Protein AF-A0A442DZ43-F1 (afdb_monomer)

Solvent-accessible surface area (backbone atoms only — not comparable to full-atom values): 4622 Å² total; per-residue (Å²): 115,49,75,54,79,93,52,64,49,38,37,34,45,59,53,89,86,46,55,84,94,66,54,51,76,41,83,43,64,44,29,48,87,53,76,71,42,45,82,79,38,88,58,63,74,60,71,79,56,79,65,51,55,52,54,52,50,51,50,29,51,54,35,41,74,71,73,41,92,50,87,69,91,131

Secondary structure (DSSP, 8-state):
-B--STTTTEEEE--TTS-TTT-S-EEEE--TTSTTGGGT-SSTTPPPPHHHHHHHHHHHHHHHHTTS------

pLDDT: mean 93.76, std 5.82, range [56.47, 98.0]

Mean predicted aligned error: 3.52 Å

Nearest PDB structures (foldseek):
  4fb5-assembly1_A  TM=9.663E-01  e=8.418E-08  Rhizobium etli CFN 42
  6a3i-assembly1_C  TM=9.168E-01  e=1.673E-03  Pseudarthrobacter phenanthrenivorans Sphe3
  6a3i-assembly1_A  TM=9.104E-01  e=2.171E-03  Pseudarthrobacter phenanthrenivorans Sphe3
  6a3j-assembly1_D  TM=9.138E-01  e=2.171E-03  Pseudarthrobacter phenanthrenivorans Sphe3
  6a3j-assembly1_C  TM=9.109E-01  e=2.817E-03  Pseudarthrobacter phenanthrenivorans Sphe3

Sequence (74 aa):
ILYDQERMNEFQLYLTSDRPTEQGYRTILVAPHHKPYDAFLPAPGHGLGFNDLKIIECRELLTRLAGKPARIID

Foldseek 3Di:
DADDPVPNQWGWDFDPPDDPVPTDTDIDGHAVVNPPVCVPDHGTPDDDDPVVVVVLVVVQVVCVVVVHDGDDDD

Structure (mmCIF, N/CA/C/O backbone):
data_AF-A0A442DZ43-F1
#
_entry.id   AF-A0A442DZ43-F1
#
loop_
_atom_site.group_PDB
_atom_site.id
_atom_site.type_symbol
_atom_site.label_atom_id
_atom_site.label_alt_id
_atom_site.label_comp_id
_atom_site.label_asym_id
_atom_site.label_entity_id
_atom_site.label_seq_id
_atom_site.pdbx_PDB_ins_code
_atom_site.Cartn_x
_atom_site.Cartn_y
_atom_site.Cartn_z
_atom_site.occupancy
_atom_site.B_iso_or_equiv
_atom_site.auth_seq_id
_atom_site.auth_comp_id
_atom_site.auth_asym_id
_atom_site.auth_atom_id
_atom_site.pdbx_PDB_model_num
ATOM 1 N N . ILE A 1 1 ? 7.300 -8.756 -6.087 1.00 89.81 1 ILE A N 1
ATOM 2 C CA . ILE A 1 1 ? 6.807 -7.406 -5.722 1.00 89.81 1 ILE A CA 1
ATOM 3 C C . ILE A 1 1 ? 7.979 -6.672 -5.097 1.00 89.81 1 ILE A C 1
ATOM 5 O O . ILE A 1 1 ? 8.674 -7.290 -4.300 1.00 89.81 1 ILE A O 1
ATOM 9 N N . LEU A 1 2 ? 8.217 -5.421 -5.484 1.00 94.56 2 LEU A N 1
ATOM 10 C CA . LEU A 1 2 ? 9.212 -4.539 -4.870 1.00 94.56 2 LEU A CA 1
ATOM 11 C C . LEU A 1 2 ? 8.487 -3.308 -4.312 1.00 94.56 2 LEU A C 1
ATOM 13 O O . LEU A 1 2 ? 7.649 -2.727 -4.999 1.00 94.56 2 LEU A O 1
ATOM 17 N N . TYR A 1 3 ? 8.795 -2.950 -3.070 1.00 94.00 3 TYR A N 1
ATOM 18 C CA . TYR A 1 3 ? 8.226 -1.814 -2.352 1.00 94.00 3 TYR A CA 1
ATOM 19 C C . TYR A 1 3 ? 9.285 -1.231 -1.416 1.00 94.00 3 TYR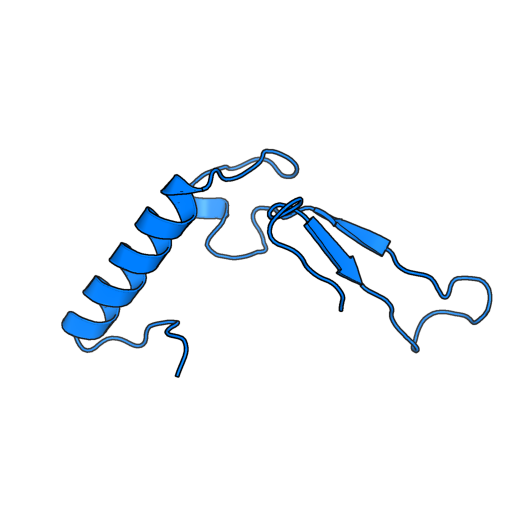 A C 1
ATOM 21 O O . TYR A 1 3 ? 10.021 -1.986 -0.778 1.00 94.00 3 TYR A O 1
ATOM 29 N N . ASP A 1 4 ? 9.316 0.093 -1.313 1.00 92.94 4 ASP A N 1
ATOM 30 C CA . ASP A 1 4 ? 10.113 0.843 -0.352 1.00 92.94 4 ASP A CA 1
ATOM 31 C C . ASP A 1 4 ? 9.287 2.013 0.208 1.00 92.94 4 ASP A C 1
ATOM 33 O O . ASP A 1 4 ? 8.268 2.413 -0.360 1.00 92.94 4 ASP A O 1
ATOM 37 N N . GLN A 1 5 ? 9.702 2.548 1.359 1.00 91.19 5 GLN A N 1
ATOM 38 C CA . GLN A 1 5 ? 9.002 3.675 1.980 1.00 91.19 5 GLN A CA 1
ATOM 39 C C . GLN A 1 5 ? 9.456 5.047 1.458 1.00 91.19 5 GLN A C 1
ATOM 41 O O . GLN A 1 5 ? 8.824 6.045 1.795 1.00 91.19 5 GLN A O 1
ATOM 46 N N . GLU A 1 6 ? 10.485 5.125 0.606 1.00 91.19 6 GLU A N 1
ATOM 47 C CA . GLU A 1 6 ? 10.842 6.385 -0.063 1.00 91.19 6 GLU A CA 1
ATOM 48 C C . GLU A 1 6 ? 9.780 6.755 -1.108 1.00 91.19 6 GLU A C 1
ATOM 50 O O . GLU A 1 6 ? 9.416 7.923 -1.255 1.00 91.19 6 GLU A O 1
ATOM 55 N N . ARG A 1 7 ? 9.208 5.745 -1.776 1.00 91.94 7 ARG A N 1
ATOM 56 C CA . ARG A 1 7 ? 8.083 5.856 -2.712 1.00 91.94 7 ARG A CA 1
ATOM 57 C C . ARG A 1 7 ? 6.848 5.128 -2.185 1.00 91.94 7 ARG A C 1
ATOM 59 O O . ARG A 1 7 ? 6.193 4.384 -2.905 1.00 91.94 7 ARG A O 1
ATOM 66 N N . MET A 1 8 ? 6.466 5.402 -0.936 1.00 92.19 8 MET A N 1
ATOM 67 C CA . MET A 1 8 ? 5.416 4.658 -0.216 1.00 92.19 8 MET A CA 1
ATOM 68 C C . MET A 1 8 ? 4.022 4.618 -0.873 1.00 92.19 8 MET A C 1
ATOM 70 O O . MET A 1 8 ? 3.180 3.822 -0.463 1.00 92.19 8 MET A O 1
ATOM 74 N N . ASN A 1 9 ? 3.762 5.474 -1.865 1.00 93.81 9 ASN A N 1
ATOM 75 C CA . ASN A 1 9 ? 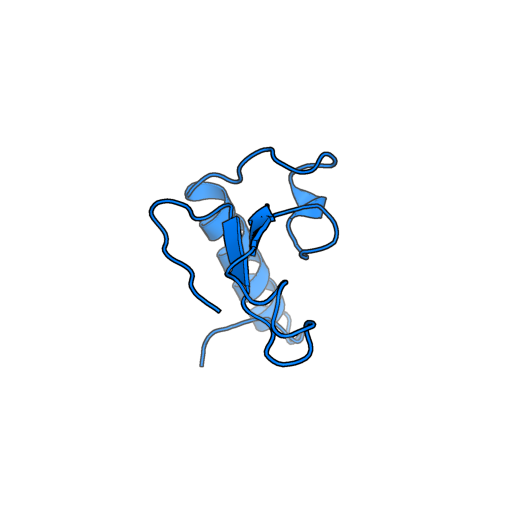2.497 5.546 -2.601 1.00 93.81 9 ASN A CA 1
ATOM 76 C C . ASN A 1 9 ? 2.501 4.749 -3.914 1.00 93.81 9 ASN A C 1
ATOM 78 O O . ASN A 1 9 ? 1.575 4.872 -4.719 1.00 93.81 9 ASN A O 1
ATOM 82 N N . GLU A 1 10 ? 3.515 3.919 -4.136 1.00 94.56 10 GLU A N 1
ATOM 83 C CA . GLU A 1 10 ? 3.592 3.017 -5.275 1.00 94.56 10 GLU A CA 1
ATOM 84 C C . GLU A 1 10 ? 4.356 1.734 -4.933 1.00 94.56 10 GLU A C 1
ATOM 86 O O . GLU A 1 10 ? 5.100 1.657 -3.959 1.00 94.56 10 GLU A O 1
ATOM 91 N N . PHE A 1 11 ? 4.165 0.703 -5.748 1.00 94.69 11 PHE A N 1
ATOM 92 C CA . PHE A 1 11 ? 4.962 -0.518 -5.705 1.00 94.69 11 PHE A CA 1
ATOM 93 C C . PHE A 1 11 ? 5.185 -1.047 -7.120 1.00 94.69 11 PHE A C 1
ATOM 95 O O . PHE A 1 11 ? 4.451 -0.721 -8.052 1.00 94.69 11 PHE A O 1
ATOM 102 N N . GLN A 1 12 ? 6.199 -1.888 -7.287 1.00 96.94 12 GLN A N 1
ATOM 103 C CA . GLN A 1 12 ? 6.535 -2.502 -8.565 1.00 96.94 12 GLN A CA 1
ATOM 104 C C . GLN A 1 12 ? 6.082 -3.963 -8.592 1.00 96.94 12 GLN A C 1
ATOM 106 O O . GLN A 1 12 ? 6.454 -4.780 -7.737 1.00 96.94 12 GLN A O 1
ATOM 111 N N . LEU A 1 13 ? 5.292 -4.309 -9.606 1.00 96.81 13 LEU A N 1
ATOM 112 C CA . LEU A 1 13 ? 4.770 -5.653 -9.826 1.00 96.81 13 LEU A CA 1
ATOM 113 C C . LEU A 1 13 ? 5.383 -6.262 -11.086 1.00 96.81 13 LEU A C 1
ATOM 115 O O . LEU A 1 13 ? 5.288 -5.690 -12.166 1.00 96.81 13 LEU A O 1
ATOM 119 N N . TYR A 1 14 ? 5.962 -7.449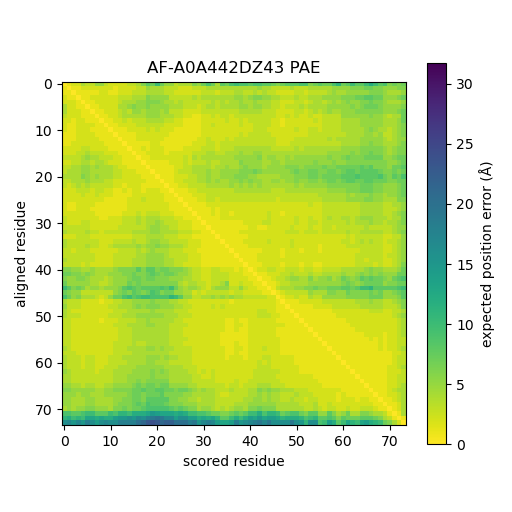 -10.942 1.00 97.19 14 TYR A N 1
ATOM 120 C CA . TYR A 1 14 ? 6.388 -8.294 -12.053 1.00 97.19 14 TYR A CA 1
ATOM 121 C C . TYR A 1 14 ? 5.536 -9.562 -12.038 1.00 97.19 14 TYR A C 1
ATOM 123 O O . TYR A 1 14 ? 5.428 -10.199 -10.985 1.00 97.19 14 TYR A O 1
ATOM 131 N N . LEU A 1 15 ? 4.943 -9.926 -13.178 1.00 97.31 15 LEU A N 1
ATOM 132 C CA . LEU A 1 15 ? 4.153 -11.148 -13.323 1.00 97.31 15 LEU A CA 1
ATOM 133 C C . LEU A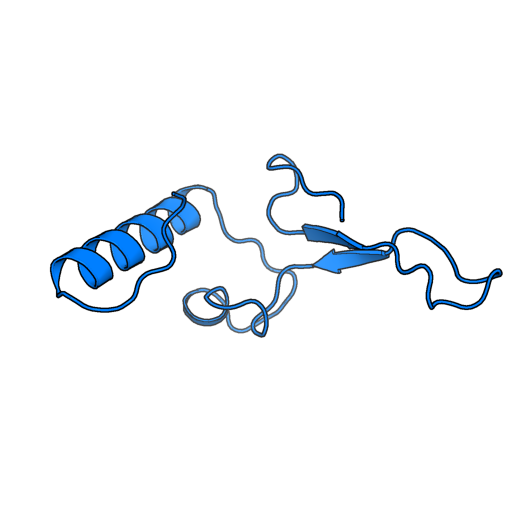 1 15 ? 4.806 -12.076 -14.350 1.00 97.31 15 LEU A C 1
ATOM 135 O O . LEU A 1 15 ? 4.956 -11.733 -15.518 1.00 97.31 15 LEU A O 1
ATOM 139 N N . THR A 1 16 ? 5.143 -13.294 -13.929 1.00 96.38 16 THR A N 1
ATOM 140 C CA . THR A 1 16 ? 5.687 -14.337 -14.819 1.00 96.38 16 THR A CA 1
ATOM 141 C C . THR A 1 16 ? 4.651 -14.875 -15.804 1.00 96.38 16 THR A C 1
ATOM 143 O O . THR A 1 16 ? 5.015 -15.495 -16.799 1.00 96.38 16 THR A O 1
ATOM 146 N N . SER A 1 17 ? 3.364 -14.640 -15.535 1.00 97.38 17 SER A N 1
ATOM 147 C CA . SER A 1 17 ? 2.249 -14.997 -16.414 1.00 97.38 17 SER A CA 1
ATOM 148 C C . SER A 1 17 ? 2.098 -14.072 -17.624 1.00 97.38 17 SER A C 1
ATOM 150 O O . SER A 1 17 ? 1.328 -14.397 -18.524 1.00 97.38 17 SER A O 1
ATOM 152 N N . ASP A 1 18 ? 2.776 -12.919 -17.644 1.00 97.19 18 ASP A N 1
ATOM 153 C CA . ASP A 1 18 ? 2.767 -12.025 -18.803 1.00 97.19 18 ASP A CA 1
ATOM 154 C C . ASP A 1 18 ? 3.490 -12.682 -19.995 1.00 97.19 18 ASP A C 1
ATOM 156 O O . ASP A 1 18 ? 4.353 -13.555 -19.831 1.00 97.19 18 ASP A O 1
ATOM 160 N N . ARG A 1 19 ? 3.161 -12.245 -21.220 1.00 97.50 19 ARG A N 1
ATOM 161 C CA . ARG A 1 19 ? 3.865 -12.696 -22.432 1.00 97.50 19 ARG A CA 1
ATOM 162 C C . ARG A 1 19 ? 5.365 -12.409 -22.290 1.00 97.50 19 ARG A C 1
ATOM 164 O O . ARG A 1 19 ? 5.701 -11.334 -21.801 1.00 97.50 19 ARG A O 1
ATOM 171 N N . PRO A 1 20 ? 6.276 -13.270 -22.784 1.00 96.19 20 PRO A N 1
ATOM 172 C CA . PRO A 1 20 ? 7.719 -13.042 -22.642 1.00 96.19 20 PRO A CA 1
ATOM 173 C C . PRO A 1 20 ? 8.199 -11.661 -23.118 1.00 96.19 20 PRO A C 1
ATOM 175 O O . PRO A 1 20 ? 9.118 -11.095 -22.542 1.00 96.19 20 PRO A O 1
ATOM 178 N N . THR A 1 21 ? 7.551 -11.086 -24.134 1.00 96.81 21 THR A N 1
ATOM 179 C CA . THR A 1 21 ? 7.859 -9.750 -24.675 1.00 96.81 21 THR A CA 1
ATOM 180 C C . THR A 1 21 ? 7.305 -8.582 -23.852 1.00 96.81 21 THR A C 1
ATOM 182 O O . THR A 1 21 ? 7.613 -7.435 -24.147 1.00 96.81 21 THR A O 1
ATOM 185 N N . GLU A 1 22 ? 6.448 -8.854 -22.871 1.00 95.88 22 GLU A N 1
ATOM 186 C CA . GLU A 1 22 ? 5.793 -7.863 -22.006 1.00 95.88 22 GLU A CA 1
ATOM 187 C C . GLU A 1 22 ? 6.176 -8.026 -20.534 1.00 95.88 22 GLU A C 1
ATOM 189 O O . GLU A 1 22 ? 5.757 -7.234 -19.692 1.00 95.88 22 GLU A O 1
ATOM 194 N N . GLN A 1 23 ? 6.974 -9.048 -20.218 1.00 96.94 23 GLN A N 1
ATOM 195 C CA . GLN A 1 23 ? 7.512 -9.246 -18.885 1.00 96.94 23 GLN A CA 1
ATOM 196 C C . GLN A 1 23 ? 8.390 -8.058 -18.496 1.00 96.94 23 GLN A C 1
ATOM 198 O O . GLN A 1 23 ? 9.368 -7.717 -19.159 1.00 96.94 23 GLN A O 1
ATOM 203 N N . GLY A 1 24 ? 8.046 -7.447 -17.373 1.00 96.56 24 GLY A N 1
ATOM 204 C CA . GLY A 1 24 ? 8.720 -6.278 -16.846 1.00 96.56 24 GLY A CA 1
ATOM 205 C C . GLY A 1 24 ? 8.072 -5.849 -15.542 1.00 96.56 24 GLY A C 1
ATOM 206 O O . GLY A 1 24 ? 6.973 -6.287 -15.194 1.00 96.56 24 GLY A O 1
ATOM 207 N N . TYR A 1 25 ? 8.775 -5.008 -14.793 1.00 96.94 25 TYR A N 1
ATOM 208 C CA . TYR A 1 25 ? 8.173 -4.366 -13.637 1.00 96.94 25 TYR A CA 1
ATOM 209 C C . TYR A 1 25 ? 7.211 -3.276 -14.106 1.00 96.94 25 TYR A C 1
ATOM 211 O O . TYR A 1 25 ? 7.552 -2.447 -14.949 1.00 96.94 25 TYR A O 1
ATOM 219 N N . ARG A 1 26 ? 5.999 -3.298 -13.554 1.00 96.19 26 ARG A N 1
ATOM 220 C CA . ARG A 1 26 ? 4.987 -2.259 -13.725 1.00 96.19 26 ARG A CA 1
ATOM 221 C C . ARG A 1 26 ? 4.838 -1.491 -12.421 1.00 96.19 26 ARG A C 1
ATOM 223 O O . ARG A 1 26 ? 4.578 -2.106 -11.384 1.00 96.19 26 ARG A O 1
ATOM 230 N N . THR A 1 27 ? 4.934 -0.165 -12.497 1.00 95.75 2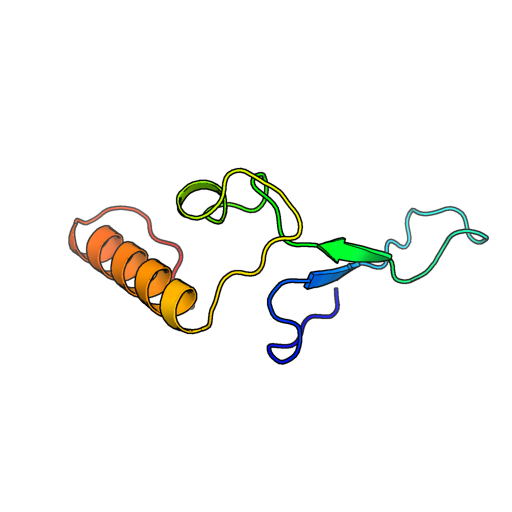7 THR A N 1
ATOM 231 C CA . THR A 1 27 ? 4.598 0.721 -11.380 1.00 95.75 27 THR A CA 1
ATOM 232 C C . THR A 1 27 ? 3.095 0.702 -11.160 1.00 95.75 27 THR A C 1
ATOM 234 O O . THR A 1 27 ? 2.328 1.025 -12.068 1.00 95.75 27 THR A O 1
ATOM 237 N N . ILE A 1 28 ? 2.673 0.370 -9.947 1.00 94.38 28 ILE A N 1
ATOM 238 C CA . ILE A 1 28 ? 1.283 0.442 -9.513 1.0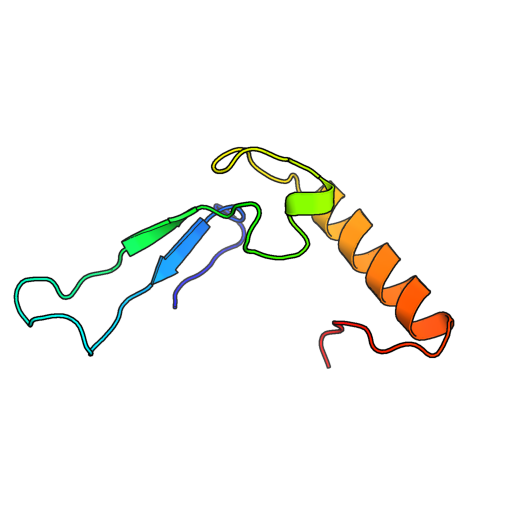0 94.38 28 ILE A CA 1
ATOM 239 C C . ILE A 1 28 ? 1.180 1.549 -8.473 1.00 94.38 28 ILE A C 1
ATOM 241 O O . ILE A 1 28 ? 1.811 1.477 -7.420 1.00 94.38 28 ILE A O 1
ATOM 245 N N . LEU A 1 29 ? 0.386 2.574 -8.778 1.00 94.62 29 LEU A N 1
ATOM 246 C CA . LEU A 1 29 ? 0.080 3.645 -7.834 1.00 94.62 29 LEU A CA 1
ATOM 247 C C . LEU A 1 29 ? -0.987 3.172 -6.846 1.00 94.62 29 LEU A C 1
ATOM 249 O O . LEU A 1 29 ? -1.961 2.513 -7.231 1.00 94.62 29 LEU A O 1
ATOM 253 N N . VAL A 1 30 ? -0.838 3.549 -5.578 1.00 93.25 30 VAL A N 1
ATOM 254 C CA . VAL A 1 30 ? -1.883 3.330 -4.576 1.00 93.25 30 VAL A CA 1
ATOM 255 C C . VAL A 1 30 ? -3.126 4.151 -4.962 1.00 93.25 30 VAL A C 1
ATOM 257 O O . VAL A 1 30 ? -3.056 5.210 -5.589 1.00 93.25 30 VAL A O 1
ATOM 260 N N . ALA A 1 31 ? -4.300 3.588 -4.681 1.00 95.12 31 ALA A N 1
ATOM 261 C CA . ALA A 1 31 ? -5.579 4.016 -5.239 1.00 95.12 31 ALA A CA 1
ATOM 262 C C . ALA A 1 31 ? -6.744 3.474 -4.387 1.00 95.12 31 ALA A C 1
ATOM 264 O O . ALA A 1 31 ? -6.528 2.541 -3.614 1.00 95.12 31 ALA A O 1
ATOM 265 N N . PRO A 1 32 ? -7.993 3.948 -4.563 1.00 95.81 32 PRO A N 1
ATOM 266 C CA . PRO A 1 32 ? -9.134 3.586 -3.701 1.00 95.81 32 PRO A CA 1
ATOM 267 C C . PRO A 1 32 ? -9.493 2.093 -3.576 1.00 95.81 32 PRO A C 1
ATOM 269 O O . PRO A 1 32 ? -10.191 1.696 -2.639 1.00 95.81 32 PRO A O 1
ATOM 272 N N . HIS A 1 33 ? -9.050 1.239 -4.503 1.00 94.62 33 HIS A N 1
ATOM 273 C CA . HIS A 1 33 ? -9.229 -0.214 -4.385 1.00 94.62 33 HIS A CA 1
ATOM 274 C C . HIS A 1 33 ? -8.212 -0.863 -3.426 1.00 94.62 33 HIS A C 1
ATOM 276 O O . HIS A 1 33 ? -8.479 -1.934 -2.883 1.00 94.62 33 HIS A O 1
ATOM 282 N N . HIS A 1 34 ? -7.094 -0.192 -3.140 1.00 93.25 34 HIS A N 1
ATOM 283 C CA . HIS A 1 34 ? -6.107 -0.581 -2.135 1.00 93.25 34 HIS A CA 1
ATOM 284 C C . HIS A 1 34 ? -6.561 -0.123 -0.737 1.00 93.25 34 HIS A C 1
ATOM 286 O O . HIS A 1 34 ? -6.141 0.911 -0.221 1.00 93.25 34 HIS A O 1
ATOM 292 N N . LYS A 1 35 ? -7.474 -0.872 -0.111 1.00 93.38 35 LYS A N 1
ATOM 293 C CA . LYS A 1 35 ? -8.035 -0.513 1.206 1.00 93.38 35 LYS A CA 1
ATOM 294 C C . LYS A 1 35 ? -6.945 -0.475 2.294 1.00 93.38 35 LYS A C 1
ATOM 296 O O . LYS A 1 35 ? -6.232 -1.475 2.423 1.00 93.38 35 LYS A O 1
ATOM 301 N N . PRO A 1 36 ? -6.880 0.564 3.151 1.00 94.19 36 PRO A N 1
ATOM 302 C CA . PRO A 1 36 ? -7.942 1.541 3.429 1.00 94.19 36 PRO A CA 1
ATOM 303 C C . PRO A 1 36 ? -7.741 2.932 2.787 1.00 94.19 36 PRO A C 1
ATOM 305 O O . PRO A 1 36 ? -8.225 3.917 3.336 1.00 94.19 36 PRO A O 1
ATOM 308 N N . TYR A 1 37 ? -7.029 3.050 1.658 1.00 94.94 37 TYR A N 1
ATOM 309 C CA . TYR A 1 37 ? -6.745 4.341 1.003 1.00 94.94 37 TYR A CA 1
ATOM 310 C C . TYR A 1 37 ? -7.997 5.204 0.762 1.00 94.94 37 TYR A C 1
ATOM 312 O O . TYR A 1 37 ? -7.974 6.422 0.925 1.00 94.94 37 TYR A O 1
ATOM 320 N N . ASP A 1 38 ? -9.111 4.571 0.399 1.00 95.69 38 ASP A N 1
ATOM 321 C CA . ASP A 1 38 ? -10.391 5.220 0.110 1.00 95.69 38 ASP A CA 1
ATOM 322 C C . ASP A 1 38 ? -11.001 5.980 1.292 1.00 95.69 38 ASP A C 1
ATOM 324 O O . ASP A 1 38 ? -11.839 6.850 1.079 1.00 95.69 38 ASP A O 1
ATOM 328 N N . ALA A 1 39 ? -10.585 5.676 2.524 1.00 95.94 39 ALA A N 1
ATOM 329 C CA . ALA A 1 39 ? -10.998 6.434 3.701 1.00 95.94 39 ALA A CA 1
ATOM 330 C C . ALA A 1 39 ? -10.334 7.822 3.782 1.00 95.94 39 ALA A C 1
ATOM 332 O O . ALA A 1 39 ? -10.784 8.662 4.558 1.00 95.94 39 ALA A O 1
ATOM 333 N N . PHE A 1 40 ? -9.279 8.057 2.995 1.00 95.38 40 PHE A N 1
ATOM 334 C CA . PHE A 1 40 ? -8.493 9.291 2.992 1.00 95.38 40 PHE A CA 1
ATOM 335 C C . PHE A 1 40 ? -8.721 10.099 1.714 1.00 95.38 40 PHE A C 1
ATOM 337 O O . PHE A 1 40 ? -8.942 11.306 1.779 1.00 95.38 40 PHE A O 1
ATOM 344 N N . LEU A 1 41 ? -8.672 9.444 0.548 1.00 93.31 41 LEU A N 1
ATOM 345 C CA . LEU A 1 41 ? -8.695 10.114 -0.753 1.00 93.31 41 LEU A CA 1
ATOM 346 C C . LEU A 1 41 ? -9.586 9.362 -1.757 1.00 93.31 41 LEU A C 1
ATOM 348 O O . LEU A 1 41 ? -9.429 8.152 -1.941 1.00 93.31 41 LEU A O 1
ATOM 352 N N . PRO A 1 42 ? -10.489 10.061 -2.474 1.00 90.44 42 PRO A N 1
ATOM 353 C CA . PRO A 1 42 ? -11.355 9.426 -3.467 1.00 90.44 42 PRO A CA 1
ATOM 354 C C . PRO A 1 42 ? -10.671 9.221 -4.827 1.00 90.44 42 PRO A C 1
ATOM 356 O O . PRO A 1 42 ? -11.131 8.405 -5.623 1.00 90.44 42 PRO A O 1
ATOM 359 N N . ALA A 1 43 ? -9.593 9.955 -5.117 1.00 90.25 43 ALA A N 1
ATOM 360 C CA . ALA A 1 43 ? -8.909 9.935 -6.409 1.00 90.25 43 ALA A CA 1
ATOM 361 C C . ALA A 1 43 ? -7.590 9.138 -6.343 1.00 90.25 43 ALA A C 1
ATOM 363 O O . ALA A 1 43 ? -6.872 9.252 -5.347 1.00 90.25 43 ALA A O 1
ATOM 364 N N . PRO A 1 44 ? -7.248 8.337 -7.371 1.00 86.94 44 PRO A N 1
ATOM 365 C CA . PRO A 1 44 ? -5.969 7.626 -7.448 1.00 86.94 44 PRO A CA 1
ATOM 366 C C . PRO A 1 44 ? -4.794 8.576 -7.723 1.00 86.94 44 PRO A C 1
ATOM 368 O O . PRO A 1 44 ? -4.982 9.646 -8.296 1.00 86.94 44 PRO A O 1
ATOM 371 N N . GLY A 1 45 ? -3.575 8.166 -7.357 1.00 78.50 45 GLY A N 1
ATOM 372 C CA . GLY A 1 45 ? -2.346 8.912 -7.667 1.00 78.50 45 GLY A CA 1
ATOM 373 C C . GLY A 1 45 ? -2.071 10.126 -6.770 1.00 78.50 45 GLY A C 1
ATOM 374 O O . GLY A 1 45 ? -1.045 10.781 -6.938 1.00 78.50 45 GLY A O 1
ATOM 375 N N . HIS A 1 46 ? -2.941 10.403 -5.797 1.00 88.56 46 HIS A N 1
ATOM 376 C CA . HIS A 1 46 ? -2.661 11.338 -4.712 1.00 88.56 46 HIS A CA 1
ATOM 377 C C . HIS A 1 46 ? -2.000 10.585 -3.553 1.00 88.56 46 HIS A C 1
ATOM 379 O O . HIS A 1 46 ? -2.415 9.492 -3.187 1.00 88.56 46 HIS A O 1
ATOM 385 N N . GLY A 1 47 ? -0.929 11.139 -2.993 1.00 89.06 47 GLY A N 1
ATOM 386 C CA . GLY A 1 47 ? -0.175 10.435 -1.963 1.00 89.06 47 GLY A CA 1
ATOM 387 C C . GLY A 1 47 ? -0.848 10.498 -0.595 1.00 89.06 47 GLY A C 1
ATOM 388 O O . GLY A 1 47 ? -1.262 11.573 -0.166 1.00 89.06 47 GLY A O 1
ATOM 389 N N . LEU A 1 48 ? -0.873 9.372 0.117 1.00 94.38 48 LEU A N 1
ATOM 390 C CA . LEU A 1 48 ? -0.912 9.383 1.576 1.00 94.38 48 LEU A CA 1
ATOM 391 C C . LEU A 1 48 ? 0.405 9.958 2.103 1.00 94.38 48 LEU A C 1
ATOM 393 O O . LEU A 1 48 ? 1.451 9.812 1.465 1.00 94.38 48 LEU A O 1
ATOM 397 N N . GLY A 1 49 ? 0.350 10.613 3.257 1.00 93.81 49 GLY A N 1
ATOM 398 C CA . GLY A 1 49 ? 1.504 11.082 4.012 1.00 93.81 49 GLY A CA 1
ATOM 399 C C . GLY A 1 49 ? 1.931 10.094 5.098 1.00 93.81 49 GLY A C 1
ATOM 400 O O . GLY A 1 49 ? 1.206 9.171 5.460 1.00 93.81 49 GLY A O 1
ATOM 401 N N . PHE A 1 50 ? 3.110 10.320 5.681 1.00 93.88 50 PHE A N 1
ATOM 402 C CA . PHE A 1 50 ? 3.630 9.492 6.778 1.00 93.88 50 PHE A CA 1
ATOM 403 C C . PHE A 1 50 ? 2.655 9.413 7.967 1.00 93.88 50 PHE A C 1
ATOM 405 O O . PHE A 1 50 ? 2.452 8.352 8.553 1.00 93.88 50 PHE A O 1
ATOM 412 N N . ASN A 1 51 ? 2.004 10.529 8.299 1.00 96.31 51 ASN A N 1
ATOM 413 C CA . ASN A 1 51 ? 1.052 10.585 9.409 1.00 96.31 51 ASN A CA 1
ATOM 414 C C . ASN A 1 51 ? -0.230 9.784 9.138 1.00 96.31 51 ASN A C 1
ATOM 416 O O . ASN A 1 51 ? -0.835 9.288 10.087 1.00 96.31 51 ASN A O 1
ATOM 420 N N . ASP A 1 52 ? -0.617 9.592 7.874 1.00 95.88 52 ASP A N 1
ATOM 421 C CA . ASP A 1 52 ? -1.785 8.772 7.535 1.00 95.88 52 ASP A CA 1
ATOM 422 C C . ASP A 1 52 ? -1.544 7.305 7.897 1.00 95.88 52 ASP A C 1
ATOM 424 O O . ASP A 1 52 ? -2.455 6.629 8.374 1.00 95.88 52 ASP A O 1
ATOM 428 N N . LEU A 1 53 ? -0.293 6.833 7.802 1.00 94.31 53 LEU A N 1
ATOM 429 C CA . LEU A 1 53 ? 0.090 5.505 8.288 1.00 94.31 53 LEU A CA 1
ATOM 430 C C . LEU A 1 53 ? -0.202 5.362 9.786 1.00 94.31 53 LEU A C 1
ATOM 432 O O . LEU A 1 53 ? -0.716 4.335 10.220 1.00 94.31 53 LEU A O 1
ATOM 436 N N . LYS A 1 54 ? 0.037 6.416 10.576 1.00 96.19 54 LYS A N 1
ATOM 437 C CA . LYS A 1 54 ? -0.244 6.408 12.019 1.00 96.19 54 LYS A CA 1
ATOM 438 C C . LYS A 1 54 ? -1.728 6.456 12.340 1.00 96.19 54 LYS A C 1
ATOM 440 O O . LYS A 1 54 ? -2.160 5.819 13.296 1.00 96.19 54 LYS A O 1
ATOM 445 N N . ILE A 1 55 ? -2.527 7.127 11.518 1.00 97.69 55 ILE A N 1
ATOM 446 C CA . ILE A 1 55 ? -3.988 7.064 11.633 1.00 97.69 55 ILE A CA 1
ATOM 447 C C . ILE A 1 55 ? -4.474 5.630 11.368 1.00 97.69 55 ILE A C 1
ATOM 449 O O . ILE A 1 55 ? -5.289 5.108 12.133 1.00 97.69 55 ILE A O 1
ATOM 453 N N . ILE A 1 56 ? -3.945 4.972 10.330 1.00 95.94 56 ILE A N 1
ATOM 454 C CA . ILE A 1 56 ? -4.274 3.579 9.997 1.00 95.94 56 ILE A CA 1
ATOM 455 C C . ILE A 1 56 ? -3.862 2.638 11.138 1.00 95.94 56 ILE A C 1
ATOM 457 O O . ILE A 1 56 ? -4.691 1.859 11.603 1.00 95.94 56 ILE A O 1
ATOM 461 N N . GLU A 1 57 ? -2.632 2.742 11.645 1.00 96.12 57 GLU A N 1
ATOM 462 C CA . GLU A 1 57 ? -2.148 1.935 12.776 1.00 96.12 57 GLU A CA 1
ATOM 463 C C . GLU A 1 57 ? -3.034 2.100 14.022 1.00 96.12 57 GLU A C 1
ATOM 465 O O . GLU A 1 57 ? -3.463 1.110 14.617 1.00 96.12 57 GLU A O 1
ATOM 470 N N . CYS A 1 58 ? -3.381 3.340 14.389 1.00 97.44 58 CYS A N 1
ATOM 471 C CA . CYS A 1 58 ? -4.285 3.619 15.506 1.00 97.44 58 CYS A CA 1
ATOM 472 C C . CYS A 1 58 ? -5.664 2.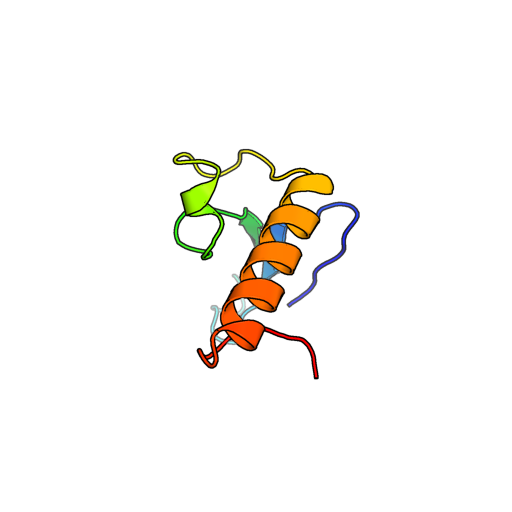977 15.307 1.00 97.44 58 CYS A C 1
ATOM 474 O O . CYS A 1 58 ? -6.219 2.404 16.247 1.00 97.44 58 CYS A O 1
ATOM 476 N N . ARG A 1 59 ? -6.224 3.032 14.091 1.00 97.12 59 ARG A N 1
ATOM 477 C CA . ARG A 1 59 ? -7.496 2.368 13.767 1.00 97.12 59 ARG A CA 1
ATOM 478 C C . ARG A 1 59 ? -7.404 0.857 13.971 1.00 97.12 59 ARG A C 1
ATOM 480 O O . ARG A 1 59 ? -8.326 0.281 14.552 1.00 97.12 59 ARG A O 1
ATOM 487 N N . GLU A 1 60 ? -6.343 0.213 13.493 1.00 97.25 60 GLU A N 1
ATOM 488 C CA . GLU A 1 60 ? -6.164 -1.236 13.647 1.00 97.25 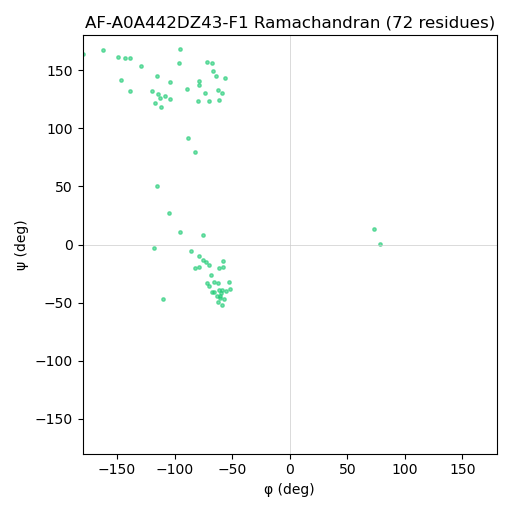60 GLU A CA 1
ATOM 489 C C . GLU A 1 60 ? -5.986 -1.621 15.125 1.00 97.25 60 GLU A C 1
ATOM 491 O O . GLU A 1 60 ? -6.634 -2.559 15.596 1.00 97.25 60 GLU A O 1
ATOM 496 N N . LEU A 1 61 ? -5.229 -0.835 15.901 1.00 96.25 61 LEU A N 1
ATOM 497 C CA . LEU A 1 61 ? -5.089 -1.020 17.349 1.00 96.25 61 LEU A CA 1
ATOM 498 C C . LEU A 1 61 ? -6.441 -0.929 18.072 1.00 96.25 61 LEU A C 1
ATOM 500 O O . LEU A 1 61 ? -6.813 -1.838 18.816 1.00 96.25 61 LEU A O 1
ATOM 504 N N . LEU A 1 62 ? -7.207 0.139 17.832 1.00 97.31 62 LEU A N 1
ATOM 505 C CA . LEU A 1 62 ? -8.534 0.321 18.429 1.00 97.31 62 LEU A CA 1
ATOM 506 C C . LEU A 1 62 ? -9.503 -0.796 18.017 1.00 97.31 62 LEU A C 1
ATOM 508 O O . LEU A 1 62 ? -10.270 -1.293 18.842 1.00 97.31 62 LEU A O 1
ATOM 512 N N . THR A 1 63 ? -9.442 -1.232 16.757 1.00 96.94 63 THR A N 1
ATOM 513 C CA . THR A 1 63 ? -10.243 -2.353 16.241 1.00 96.94 63 THR A CA 1
ATOM 514 C C . THR A 1 63 ? -9.926 -3.639 17.001 1.00 96.94 63 THR A C 1
ATOM 516 O O . THR A 1 63 ? -10.843 -4.348 17.428 1.00 96.94 63 THR A O 1
ATOM 519 N N . ARG A 1 64 ? -8.640 -3.909 17.248 1.00 96.69 64 ARG A N 1
ATOM 520 C CA . ARG A 1 64 ? -8.203 -5.095 17.983 1.00 96.69 64 ARG A CA 1
ATOM 521 C C . ARG A 1 64 ? -8.604 -5.061 19.455 1.00 96.69 64 ARG A C 1
ATOM 523 O O . ARG A 1 64 ? -9.034 -6.093 19.979 1.00 96.69 64 ARG A O 1
ATOM 530 N N . LEU A 1 65 ? -8.483 -3.900 20.105 1.00 97.25 65 LEU A N 1
ATOM 531 C CA . LEU A 1 65 ? -8.921 -3.682 21.490 1.00 97.25 65 LEU A CA 1
ATOM 532 C C . LEU A 1 65 ? -10.434 -3.881 21.645 1.00 97.25 65 LEU A C 1
ATOM 534 O O . LEU A 1 65 ? -10.884 -4.408 22.656 1.00 97.25 65 LEU A O 1
ATOM 538 N N . ALA A 1 66 ? -11.213 -3.550 20.614 1.00 98.00 66 ALA A N 1
ATOM 539 C CA . ALA A 1 66 ? -12.648 -3.817 20.559 1.00 98.00 66 ALA A CA 1
ATOM 540 C C . ALA A 1 66 ? -13.004 -5.298 20.284 1.00 98.00 66 ALA A C 1
ATOM 542 O O . ALA A 1 66 ? -14.168 -5.606 20.029 1.00 98.00 66 ALA A O 1
ATOM 543 N N . GLY A 1 67 ? -12.026 -6.212 20.286 1.00 97.00 67 GLY A N 1
ATOM 544 C CA . GLY A 1 67 ? -12.236 -7.644 20.049 1.00 97.00 67 GLY A CA 1
ATOM 545 C C . GLY A 1 67 ? -12.545 -8.010 18.595 1.00 97.00 67 GLY A C 1
ATOM 546 O O . GLY A 1 67 ? -12.992 -9.123 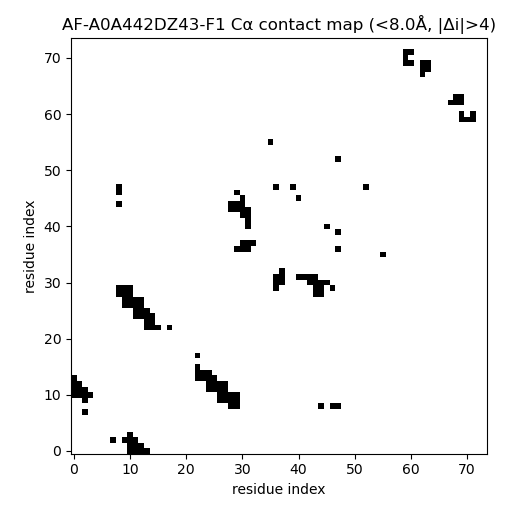18.330 1.00 97.00 67 GLY A O 1
ATOM 547 N N . LYS A 1 68 ? -12.327 -7.092 17.645 1.00 97.31 68 LYS A N 1
ATOM 548 C CA . LYS A 1 68 ? -12.580 -7.324 16.217 1.00 97.31 68 LYS A CA 1
ATOM 549 C C . LYS A 1 68 ? -11.294 -7.740 15.488 1.00 97.31 68 LYS A C 1
ATOM 551 O O . LYS A 1 68 ? -10.200 -7.398 15.946 1.00 97.31 68 LYS A O 1
ATOM 556 N N . PRO A 1 69 ? -11.400 -8.447 14.345 1.00 94.88 69 PRO A N 1
ATOM 557 C CA . PRO A 1 69 ? -10.253 -8.710 13.483 1.00 94.88 69 PRO A CA 1
ATOM 558 C C . PRO A 1 69 ? -9.615 -7.400 13.006 1.00 94.88 69 PRO A C 1
ATOM 560 O O . PRO A 1 69 ? -10.317 -6.521 12.505 1.00 94.88 69 PRO A O 1
ATOM 563 N N . ALA A 1 70 ? -8.298 -7.294 13.155 1.00 94.56 70 ALA A N 1
ATOM 564 C CA . ALA A 1 70 ? -7.494 -6.152 12.732 1.00 94.56 70 ALA A CA 1
ATOM 565 C C . ALA A 1 70 ? -6.302 -6.639 11.898 1.00 94.56 70 ALA A C 1
ATOM 567 O O . ALA A 1 70 ? -5.853 -7.775 12.054 1.00 94.56 70 ALA A O 1
ATOM 568 N N . ARG A 1 71 ? -5.796 -5.782 11.014 1.00 91.56 71 ARG A N 1
ATOM 569 C CA . ARG A 1 71 ? -4.583 -6.004 10.223 1.00 91.56 71 ARG A CA 1
ATOM 570 C C . ARG A 1 71 ? -3.386 -5.514 11.028 1.00 91.56 71 ARG A C 1
ATOM 572 O O . ARG A 1 71 ? -3.029 -4.342 10.975 1.00 91.56 71 ARG A O 1
ATOM 579 N N . ILE A 1 72 ? -2.806 -6.421 11.792 1.00 84.31 72 ILE A N 1
ATOM 580 C CA . ILE A 1 72 ? -1.629 -6.194 12.629 1.00 84.31 72 ILE A CA 1
ATOM 581 C C . ILE A 1 72 ? -0.491 -7.065 12.094 1.00 84.31 72 ILE A C 1
ATOM 583 O O . ILE A 1 72 ? -0.746 -8.127 11.530 1.00 84.31 72 ILE A O 1
ATOM 587 N N . ILE A 1 73 ? 0.740 -6.558 12.177 1.00 76.81 73 ILE A N 1
ATOM 588 C CA . ILE A 1 73 ? 1.935 -7.340 11.847 1.00 76.81 73 ILE A CA 1
ATOM 589 C C . ILE A 1 73 ? 2.222 -8.219 13.066 1.00 76.81 73 ILE A C 1
ATOM 591 O O . ILE A 1 73 ? 2.339 -7.683 14.170 1.00 76.81 73 ILE A O 1
ATOM 595 N N . ASP A 1 74 ? 2.282 -9.531 12.849 1.00 56.47 74 ASP A N 1
ATOM 596 C CA . ASP A 1 74 ? 2.649 -10.531 13.858 1.00 56.47 74 ASP A CA 1
ATOM 597 C C . ASP A 1 74 ? 4.175 -10.637 14.024 1.00 56.47 74 ASP A C 1
ATOM 599 O O . ASP A 1 74 ? 4.896 -10.506 13.002 1.00 56.47 74 ASP A O 1
#

Radius of gyration: 15.37 Å; Cα contacts (8 Å, |Δi|>4): 76; chains: 1; bounding box: 24×26×46 Å